Protein AF-A0A9E5NFM1-F1 (afdb_monomer_lite)

Secondary structure (DSSP, 8-state):
-HHHHTT-S-EEEEEPPTT--TTSSHHHHHHHHHHHHHHHHHHTT--GGGEEEEE--TT-HHHHHHHHHHHHHHHHHSPPGGGT--

Radius of gyration: 14.05 Å; chains: 1; bounding box: 35×21×38 Å

Foldseek 3Di:
DVCLVVFQLADEAEEADQVPHPVNCPVVVVVVVLVVVLVVCVVVVHHSLSYYYDHDDPPRVVVVVVVVVVSVVVSVVDDGSVVRVD

Sequence (86 aa):
LRTFREGADGVLVLGCHFGDCHFINGNHRTAKRVPILQRILEFSGIEPERLRLEWVSASEGERFAQIVDEFTETIQELQPMTQVLS

Structure (mmCIF, N/CA/C/O backbone):
data_AF-A0A9E5NFM1-F1
#
_entry.id   AF-A0A9E5NFM1-F1
#
loop_
_atom_site.group_PDB
_atom_site.id
_atom_site.type_symbol
_atom_site.label_atom_id
_atom_site.label_alt_id
_atom_site.label_comp_id
_atom_site.label_asym_id
_atom_site.label_entity_id
_atom_site.label_seq_id
_atom_site.pdbx_PDB_ins_code
_atom_site.Cartn_x
_atom_site.Cartn_y
_atom_site.Cartn_z
_atom_site.occupancy
_atom_site.B_iso_or_equiv
_atom_site.auth_seq_id
_atom_site.auth_comp_id
_atom_site.auth_asym_id
_atom_site.auth_atom_id
_atom_site.pdbx_PDB_model_num
ATOM 1 N N . LEU A 1 1 ? -9.582 -9.912 2.467 1.00 88.12 1 LEU A N 1
ATOM 2 C CA . LEU A 1 1 ? -10.622 -10.278 3.461 1.00 88.12 1 LEU A CA 1
ATOM 3 C C . LEU A 1 1 ? -10.114 -11.277 4.494 1.00 88.12 1 LEU A C 1
ATOM 5 O O . LEU A 1 1 ? -10.209 -10.973 5.670 1.00 88.12 1 LEU A O 1
ATOM 9 N N . ARG A 1 2 ? -9.544 -12.429 4.099 1.00 92.19 2 ARG A N 1
ATOM 10 C CA . ARG A 1 2 ? -8.962 -13.394 5.056 1.00 92.19 2 ARG A CA 1
ATOM 11 C C . ARG A 1 2 ? -7.978 -12.746 6.043 1.00 92.19 2 ARG A C 1
ATOM 13 O O . ARG A 1 2 ? -8.139 -12.941 7.232 1.00 92.19 2 ARG A O 1
ATOM 20 N N . THR A 1 3 ? -7.056 -11.924 5.551 1.00 92.56 3 THR A N 1
ATOM 21 C CA . THR A 1 3 ? -6.056 -11.220 6.371 1.00 92.56 3 THR A CA 1
ATOM 22 C C . THR A 1 3 ? -6.681 -10.361 7.478 1.00 92.56 3 THR A C 1
ATOM 24 O O . THR A 1 3 ? -6.237 -10.420 8.615 1.00 92.56 3 THR A O 1
ATOM 27 N N . PHE A 1 4 ? -7.774 -9.646 7.188 1.00 92.19 4 PHE A N 1
ATOM 28 C CA . PHE A 1 4 ? -8.521 -8.891 8.204 1.00 92.19 4 PHE A CA 1
ATOM 29 C C . PHE A 1 4 ? -9.219 -9.809 9.216 1.00 92.19 4 PHE A C 1
ATOM 31 O O . PHE A 1 4 ? -9.208 -9.531 10.407 1.00 92.19 4 PHE A O 1
ATOM 38 N N . ARG A 1 5 ? -9.765 -10.951 8.772 1.00 89.00 5 ARG A N 1
ATOM 39 C CA . ARG A 1 5 ? -10.340 -11.967 9.679 1.00 89.00 5 ARG A CA 1
ATOM 40 C C . ARG A 1 5 ? -9.301 -12.611 10.599 1.00 89.00 5 ARG A C 1
ATOM 42 O O . ARG A 1 5 ? -9.673 -13.154 11.630 1.00 89.00 5 ARG A O 1
ATOM 49 N N . GLU A 1 6 ? -8.034 -12.597 10.200 1.00 90.50 6 GLU A N 1
ATOM 50 C CA . GLU A 1 6 ? -6.903 -13.100 10.987 1.00 90.50 6 GLU A CA 1
ATOM 51 C C . GLU A 1 6 ? -6.295 -12.014 11.897 1.00 90.50 6 GLU A C 1
ATOM 53 O O . GLU A 1 6 ? -5.322 -12.290 12.591 1.00 90.50 6 GLU A O 1
ATOM 58 N N . GLY A 1 7 ? -6.888 -10.813 11.944 1.00 90.19 7 GLY A N 1
ATOM 59 C CA . GLY A 1 7 ? -6.548 -9.766 12.912 1.00 90.19 7 GLY A CA 1
ATOM 60 C C . GLY A 1 7 ? -5.582 -8.693 12.414 1.00 90.19 7 GLY A C 1
ATOM 61 O O . GLY A 1 7 ? -5.078 -7.929 13.225 1.00 90.19 7 GLY A O 1
ATOM 62 N N . ALA A 1 8 ? -5.300 -8.610 11.111 1.00 94.31 8 ALA A N 1
ATOM 63 C CA . ALA A 1 8 ? -4.472 -7.522 10.590 1.00 94.31 8 ALA A CA 1
ATOM 64 C C . ALA A 1 8 ? -5.193 -6.166 10.678 1.00 94.31 8 ALA A C 1
ATOM 66 O O . ALA A 1 8 ? -6.309 -6.039 10.175 1.00 94.31 8 ALA A O 1
ATOM 67 N N . ASP A 1 9 ? -4.523 -5.148 11.225 1.00 95.88 9 ASP A N 1
ATOM 68 C CA . ASP A 1 9 ? -5.047 -3.776 11.317 1.00 95.88 9 ASP A CA 1
ATOM 69 C C . ASP A 1 9 ? -5.061 -3.029 9.976 1.00 95.88 9 ASP A C 1
ATOM 71 O O . ASP A 1 9 ? -5.881 -2.133 9.774 1.00 95.88 9 ASP A O 1
ATOM 75 N N . GLY A 1 10 ? -4.183 -3.424 9.050 1.00 96.69 10 GLY A N 1
ATOM 76 C CA . GLY A 1 10 ? -4.047 -2.842 7.720 1.00 96.69 10 GLY A CA 1
ATOM 77 C C . GLY A 1 10 ? -3.360 -3.788 6.733 1.00 96.69 10 GLY A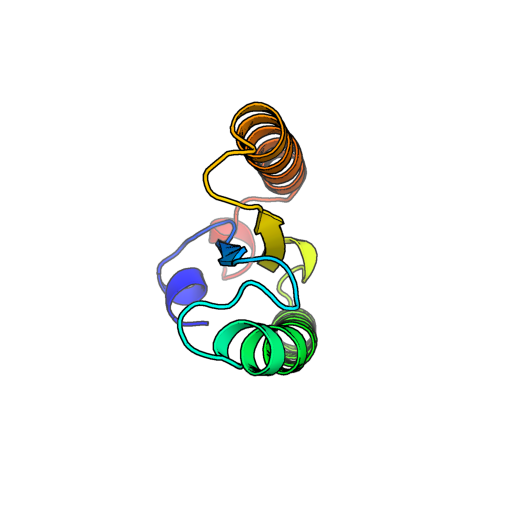 C 1
ATOM 78 O O . GLY A 1 10 ? -2.601 -4.680 7.112 1.00 96.69 10 GLY A O 1
ATOM 79 N N . VAL A 1 11 ? -3.634 -3.604 5.442 1.00 98.06 11 VAL A N 1
ATOM 80 C CA . VAL A 1 11 ? -3.033 -4.337 4.324 1.00 98.06 11 VAL A CA 1
ATOM 81 C C . VAL A 1 11 ? -2.567 -3.342 3.262 1.00 98.06 11 VAL A C 1
ATOM 83 O O . VAL A 1 11 ? -3.380 -2.694 2.604 1.00 98.06 11 VAL A O 1
ATOM 86 N N . LEU A 1 12 ? -1.254 -3.278 3.048 1.00 98.56 12 LEU A N 1
ATOM 87 C CA . LEU A 1 12 ? -0.636 -2.522 1.961 1.00 98.56 12 LEU A CA 1
ATOM 88 C C . LEU A 1 12 ? -0.335 -3.452 0.781 1.00 98.56 12 LEU A C 1
ATOM 90 O O . LEU A 1 12 ? 0.328 -4.479 0.932 1.00 98.56 12 LEU A O 1
ATOM 94 N N . VAL A 1 13 ? -0.815 -3.092 -0.406 1.00 98.38 13 VAL A N 1
ATOM 95 C CA . VAL A 1 13 ? -0.543 -3.791 -1.664 1.00 98.38 13 VAL A CA 1
ATOM 96 C C . VAL A 1 13 ? 0.370 -2.918 -2.513 1.00 98.38 13 VAL A C 1
ATOM 98 O O . VAL A 1 13 ? 0.024 -1.785 -2.831 1.00 98.38 13 VAL A O 1
ATOM 101 N N . LEU A 1 14 ? 1.514 -3.462 -2.917 1.00 98.12 14 LEU A N 1
ATOM 102 C CA . LEU A 1 14 ? 2.480 -2.778 -3.773 1.00 98.12 14 LEU A CA 1
ATOM 103 C C . LEU A 1 14 ? 2.572 -3.481 -5.124 1.00 98.12 14 LEU A C 1
ATOM 105 O O . LEU A 1 14 ? 2.539 -4.713 -5.201 1.00 98.12 14 LEU A O 1
ATOM 109 N N . GLY A 1 15 ? 2.693 -2.709 -6.199 1.00 97.31 15 GLY A N 1
ATOM 110 C CA . GLY A 1 15 ? 2.889 -3.249 -7.540 1.00 97.31 15 GLY A CA 1
ATOM 111 C C . GLY A 1 15 ? 3.732 -2.346 -8.430 1.00 97.31 15 GLY A C 1
ATOM 112 O O . GLY A 1 15 ? 3.995 -1.197 -8.101 1.00 97.31 15 GLY A O 1
ATOM 113 N N . CYS A 1 16 ? 4.128 -2.865 -9.590 1.00 97.94 16 CYS A N 1
ATOM 114 C CA . CYS A 1 16 ? 4.843 -2.090 -10.603 1.00 97.94 16 CYS A CA 1
ATOM 115 C C . CYS A 1 16 ? 3.951 -0.986 -11.194 1.00 97.94 16 CYS A C 1
ATOM 117 O O . CYS A 1 16 ? 2.735 -1.180 -11.332 1.00 97.94 16 CYS A O 1
ATOM 119 N N . HIS A 1 17 ? 4.575 0.100 -11.655 1.00 97.50 17 HIS A N 1
ATOM 120 C CA . HIS A 1 17 ? 3.921 1.136 -12.458 1.00 97.50 17 HIS A CA 1
ATOM 121 C C . HIS A 1 17 ? 3.210 0.563 -13.689 1.00 97.50 17 HIS A C 1
ATOM 123 O O . HIS A 1 17 ? 3.535 -0.516 -14.201 1.00 97.50 17 HIS A O 1
ATOM 129 N N . PHE A 1 18 ? 2.194 1.280 -14.172 1.00 96.81 18 PHE A N 1
ATOM 130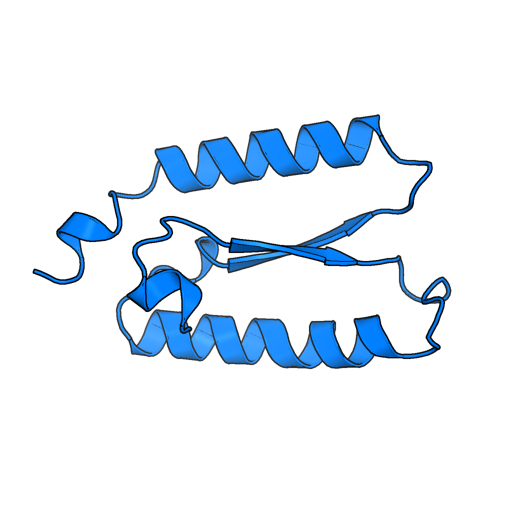 C CA . PHE A 1 18 ? 1.531 0.924 -15.425 1.00 96.81 18 PHE A CA 1
ATOM 131 C C . PHE A 1 18 ? 2.519 1.013 -16.590 1.00 96.81 18 PHE A C 1
ATOM 133 O O . PHE A 1 18 ? 3.237 1.995 -16.721 1.00 96.81 18 PHE A O 1
ATOM 140 N N . GLY A 1 19 ? 2.544 -0.022 -17.431 1.00 95.44 19 GLY A N 1
ATOM 141 C CA . GLY A 1 19 ? 3.566 -0.196 -18.469 1.00 95.44 19 GLY A CA 1
ATOM 142 C C . GLY A 1 19 ? 4.733 -1.093 -18.044 1.00 95.44 19 GLY A C 1
ATOM 143 O O . GLY A 1 19 ? 5.221 -1.854 -18.871 1.00 95.44 19 GLY A O 1
ATOM 144 N N . ASP A 1 20 ? 5.074 -1.127 -16.752 1.00 95.69 20 ASP A N 1
ATOM 145 C CA . ASP A 1 20 ? 6.245 -1.859 -16.233 1.00 95.69 20 ASP A CA 1
ATOM 146 C C . ASP A 1 20 ? 5.890 -3.208 -15.595 1.00 95.69 20 ASP A C 1
ATOM 148 O O . ASP A 1 20 ? 6.711 -3.862 -14.946 1.00 95.69 20 ASP A O 1
ATOM 152 N N . CYS A 1 21 ? 4.639 -3.650 -15.736 1.00 96.31 21 CYS A N 1
ATOM 153 C CA . CYS A 1 21 ? 4.227 -4.929 -15.181 1.00 96.31 21 CYS A CA 1
ATOM 154 C C . CYS A 1 21 ? 4.985 -6.067 -15.867 1.00 96.31 21 CYS A C 1
ATOM 156 O O . CYS A 1 21 ? 4.743 -6.361 -17.036 1.00 96.31 21 CYS A O 1
ATOM 158 N N . HIS A 1 22 ? 5.816 -6.784 -15.107 1.00 95.75 22 HIS A N 1
ATOM 159 C CA . HIS A 1 22 ? 6.560 -7.940 -15.616 1.00 95.75 22 HIS A CA 1
ATOM 160 C C . HIS A 1 22 ? 5.647 -9.005 -16.252 1.00 95.75 22 HIS A C 1
ATOM 162 O O . HIS A 1 22 ? 6.000 -9.641 -17.240 1.00 95.75 22 HIS A O 1
ATOM 168 N N . PHE A 1 23 ? 4.427 -9.150 -15.724 1.00 95.44 23 PHE A N 1
ATOM 169 C CA . PHE A 1 23 ? 3.405 -10.068 -16.234 1.00 95.44 23 PHE A CA 1
ATOM 170 C C . PHE A 1 23 ? 2.317 -9.355 -17.051 1.00 95.44 23 PHE A C 1
ATOM 172 O O . PHE A 1 23 ? 1.152 -9.765 -17.035 1.00 95.44 23 PHE A O 1
ATOM 179 N N . ILE A 1 24 ? 2.697 -8.285 -17.758 1.00 93.38 24 ILE A N 1
ATOM 180 C CA . ILE A 1 24 ? 1.915 -7.522 -18.744 1.00 93.38 24 ILE A CA 1
ATOM 181 C C . ILE A 1 24 ? 0.763 -6.714 -18.133 1.00 93.38 24 ILE A C 1
ATOM 183 O O . ILE A 1 24 ? 0.707 -5.500 -18.280 1.00 93.38 24 ILE A O 1
ATOM 187 N N . ASN A 1 25 ? -0.187 -7.364 -17.461 1.00 95.75 25 ASN A N 1
ATOM 188 C CA . ASN A 1 25 ? -1.431 -6.727 -17.015 1.00 95.75 25 ASN A CA 1
ATOM 189 C C . ASN A 1 25 ? -1.893 -7.133 -15.609 1.00 95.75 25 ASN A C 1
ATOM 191 O O . ASN A 1 25 ? -3.057 -6.929 -15.245 1.00 95.75 25 ASN A O 1
ATOM 195 N N . GLY A 1 26 ? -0.990 -7.698 -14.802 1.00 97.38 26 GLY A N 1
ATOM 196 C CA . GLY A 1 26 ? -1.256 -8.020 -13.400 1.00 97.38 26 GLY A CA 1
ATOM 197 C C . GLY A 1 26 ? -1.724 -6.800 -12.604 1.00 97.38 26 GLY A C 1
ATOM 198 O O . GLY A 1 26 ? -2.795 -6.842 -11.999 1.00 97.38 26 GLY A O 1
ATOM 199 N N . ASN A 1 27 ? -0.983 -5.693 -12.688 1.00 97.69 27 ASN A N 1
ATOM 200 C CA . ASN A 1 27 ? -1.319 -4.434 -12.019 1.00 97.69 27 ASN A CA 1
ATOM 201 C C . ASN A 1 27 ? -2.649 -3.831 -12.505 1.00 97.69 27 ASN A C 1
ATOM 203 O O . ASN A 1 27 ? -3.456 -3.423 -11.677 1.00 97.69 27 ASN A O 1
ATOM 207 N N . HIS A 1 28 ? -2.965 -3.878 -13.803 1.00 98.06 28 HIS A N 1
ATOM 208 C CA . HIS A 1 28 ? -4.265 -3.433 -14.328 1.00 98.06 28 HIS A CA 1
ATOM 209 C C . HIS A 1 28 ? -5.447 -4.213 -13.741 1.00 98.06 28 HIS A C 1
ATOM 211 O O . HIS A 1 28 ? -6.496 -3.632 -13.454 1.00 98.06 28 HIS A O 1
ATOM 217 N N . ARG A 1 29 ? -5.303 -5.530 -13.541 1.00 97.94 29 ARG A N 1
ATOM 218 C CA . ARG A 1 29 ? -6.335 -6.331 -12.863 1.00 97.94 29 ARG A CA 1
ATOM 219 C C . ARG A 1 29 ? -6.452 -5.950 -11.390 1.00 97.94 29 ARG A C 1
ATOM 221 O O . ARG A 1 29 ? -7.569 -5.820 -10.896 1.00 97.94 29 ARG A O 1
ATOM 228 N N . THR A 1 30 ? -5.330 -5.752 -10.703 1.00 98.12 30 THR A N 1
ATOM 229 C CA . THR A 1 30 ? -5.307 -5.327 -9.295 1.00 98.12 30 THR A CA 1
ATOM 230 C C . THR A 1 30 ? -5.954 -3.954 -9.109 1.00 98.12 30 THR A C 1
ATOM 232 O O . THR A 1 30 ? -6.831 -3.821 -8.259 1.00 98.12 30 THR A O 1
ATOM 235 N N . ALA A 1 31 ? -5.638 -2.985 -9.970 1.00 98.19 31 ALA A N 1
ATOM 236 C CA . ALA A 1 31 ? -6.202 -1.634 -9.955 1.00 98.19 31 ALA A CA 1
ATOM 237 C C . ALA A 1 31 ? -7.735 -1.618 -10.061 1.00 98.19 31 ALA A C 1
ATOM 239 O O . ALA A 1 31 ? -8.394 -0.774 -9.466 1.00 98.19 31 ALA A O 1
ATOM 240 N N . LYS A 1 32 ? -8.321 -2.579 -10.789 1.00 98.19 32 LYS A N 1
ATOM 241 C CA . LYS A 1 32 ? -9.781 -2.743 -10.881 1.00 98.19 32 LYS A CA 1
ATOM 242 C C . LYS A 1 32 ? -10.383 -3.442 -9.659 1.00 98.19 32 LYS A C 1
ATOM 244 O O . LYS A 1 32 ? -11.541 -3.209 -9.334 1.00 98.19 32 LYS A O 1
ATOM 249 N N . ARG A 1 33 ? -9.626 -4.329 -9.004 1.00 98.31 33 ARG A N 1
ATOM 250 C CA . ARG A 1 33 ? -10.099 -5.144 -7.871 1.00 98.31 33 ARG A CA 1
ATOM 251 C C . ARG A 1 33 ? -10.082 -4.382 -6.553 1.00 98.31 33 ARG A C 1
ATOM 253 O O . ARG A 1 33 ? -11.026 -4.525 -5.784 1.00 98.31 33 ARG A O 1
ATOM 260 N N . VAL A 1 34 ? -9.037 -3.601 -6.283 1.00 98.38 34 VAL A N 1
ATOM 261 C CA . VAL A 1 34 ? -8.864 -2.953 -4.971 1.00 98.38 34 VAL A CA 1
ATOM 262 C C . VAL A 1 34 ? -10.012 -1.998 -4.616 1.00 98.38 34 VAL A C 1
ATOM 264 O O . VAL A 1 34 ? -10.548 -2.164 -3.525 1.00 98.38 34 VAL A O 1
ATOM 267 N N . PRO A 1 35 ? -10.513 -1.127 -5.513 1.00 98.31 35 PRO A N 1
ATOM 268 C CA . PRO A 1 35 ? -11.662 -0.272 -5.193 1.00 98.31 35 PRO A CA 1
ATOM 269 C C . PRO A 1 35 ? -12.942 -1.054 -4.868 1.00 98.31 35 PRO A C 1
ATOM 271 O O . PRO A 1 35 ? -13.757 -0.629 -4.055 1.00 98.31 35 PRO A O 1
ATOM 274 N N . ILE A 1 36 ? -13.133 -2.226 -5.488 1.00 98.31 36 ILE A N 1
ATOM 275 C CA . ILE A 1 36 ? -14.264 -3.113 -5.176 1.00 98.31 36 ILE A CA 1
ATOM 276 C C . ILE A 1 36 ? -14.080 -3.715 -3.780 1.00 98.31 36 ILE A C 1
ATOM 278 O O . ILE A 1 36 ? -15.029 -3.765 -3.005 1.00 98.31 36 ILE A O 1
ATOM 282 N N . LEU A 1 37 ? -12.862 -4.148 -3.444 1.00 97.88 37 LEU A N 1
ATOM 283 C CA . LEU A 1 37 ? -12.551 -4.676 -2.117 1.00 97.88 37 LEU A CA 1
ATOM 284 C C . LEU A 1 37 ? -12.718 -3.614 -1.026 1.00 97.88 37 LEU A C 1
ATOM 286 O O . LEU A 1 37 ? -13.286 -3.938 0.007 1.00 97.88 37 LEU A O 1
ATOM 290 N N . GLN A 1 38 ? -12.296 -2.370 -1.264 1.00 98.12 38 GLN A N 1
ATOM 291 C CA . GLN A 1 38 ? -12.499 -1.252 -0.334 1.00 98.12 38 GLN A CA 1
ATOM 292 C C . GLN A 1 38 ? -13.989 -1.024 -0.043 1.00 98.12 38 GLN A C 1
ATOM 294 O O . GLN A 1 38 ? -14.372 -0.967 1.119 1.00 98.12 38 GLN A O 1
ATOM 299 N N . ARG A 1 39 ? -14.856 -1.035 -1.067 1.00 98.06 39 ARG A N 1
ATOM 300 C CA . ARG A 1 39 ? -16.319 -0.963 -0.864 1.00 98.06 39 ARG A CA 1
ATOM 301 C C . ARG A 1 39 ? -16.886 -2.146 -0.077 1.00 98.06 39 ARG A C 1
ATOM 303 O O . ARG A 1 39 ? -17.847 -1.988 0.665 1.00 98.06 39 ARG A O 1
ATOM 310 N N . ILE A 1 40 ? -16.326 -3.345 -0.251 1.00 96.44 40 ILE A N 1
ATOM 311 C CA . ILE A 1 40 ? -16.741 -4.525 0.527 1.00 96.44 40 ILE A CA 1
ATOM 312 C C . ILE A 1 40 ? -16.324 -4.379 1.998 1.00 96.44 40 ILE A C 1
ATOM 314 O O . ILE A 1 40 ? -17.081 -4.792 2.876 1.00 96.44 40 ILE A O 1
ATOM 318 N N . LEU A 1 41 ? -15.143 -3.811 2.269 1.00 95.25 41 LEU A N 1
ATOM 319 C CA . LEU A 1 41 ? -14.690 -3.510 3.632 1.00 95.25 41 LEU A CA 1
ATOM 320 C C . LEU A 1 41 ? -15.620 -2.495 4.293 1.00 95.25 41 LEU A C 1
ATOM 322 O O . LEU A 1 41 ? -16.159 -2.793 5.354 1.00 95.25 41 LEU A O 1
ATOM 326 N N . GLU A 1 42 ? -15.896 -1.389 3.604 1.00 95.62 42 GLU A N 1
ATOM 327 C CA . GLU A 1 42 ? -16.806 -0.340 4.068 1.00 95.62 42 GLU A CA 1
ATOM 328 C C . GLU A 1 42 ? -18.199 -0.905 4.384 1.00 95.62 42 GLU A C 1
ATOM 330 O O . GLU A 1 42 ? -18.724 -0.706 5.477 1.00 95.62 42 GLU A O 1
ATOM 335 N N . PHE A 1 43 ? -18.768 -1.712 3.480 1.00 94.50 43 PHE A N 1
ATOM 336 C CA . PHE A 1 43 ? -20.046 -2.395 3.716 1.00 94.50 43 PHE A CA 1
ATOM 337 C C . PHE A 1 43 ? -20.019 -3.330 4.938 1.00 94.50 43 PHE A C 1
ATOM 339 O O . PHE A 1 43 ? -21.047 -3.560 5.569 1.00 94.50 43 PHE A O 1
ATOM 346 N N . SER A 1 44 ? -18.849 -3.875 5.272 1.00 90.62 44 SER A N 1
ATOM 347 C CA . SER A 1 44 ? -18.651 -4.757 6.427 1.00 90.62 44 SER A CA 1
ATOM 348 C C . SER A 1 44 ? -18.306 -3.996 7.715 1.00 90.62 44 SER A C 1
ATOM 350 O O . SER A 1 44 ? -17.968 -4.641 8.704 1.00 90.62 44 SER A O 1
ATOM 352 N N . GLY A 1 45 ? -18.361 -2.657 7.713 1.00 91.12 45 GLY A N 1
ATOM 353 C CA . GLY A 1 45 ? -18.023 -1.820 8.869 1.00 91.12 45 GLY A CA 1
ATOM 354 C C . GLY A 1 45 ? -16.522 -1.661 9.118 1.00 91.12 45 GLY A C 1
ATOM 355 O O . GLY A 1 45 ? -16.133 -1.274 10.212 1.00 91.12 45 GLY A O 1
ATOM 356 N N . ILE A 1 46 ? -15.680 -1.982 8.133 1.00 93.56 46 ILE A N 1
ATOM 357 C CA . ILE A 1 46 ? -14.224 -1.830 8.210 1.00 93.56 46 ILE A CA 1
ATOM 358 C C . ILE A 1 46 ? -13.826 -0.591 7.410 1.00 93.56 46 ILE A C 1
ATOM 360 O O . ILE A 1 46 ? -14.214 -0.459 6.248 1.00 93.56 46 ILE A O 1
ATOM 364 N N . GLU A 1 47 ? -13.014 0.281 8.002 1.00 96.19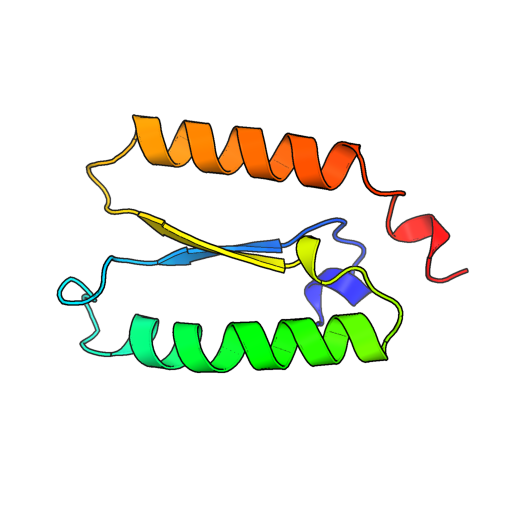 47 GLU A N 1
ATOM 365 C CA . GLU A 1 47 ? -12.534 1.498 7.348 1.00 96.19 47 GLU A CA 1
ATOM 366 C C . GLU A 1 47 ? -11.761 1.152 6.057 1.00 96.19 47 GLU A C 1
ATOM 368 O O . GLU A 1 47 ? -10.792 0.378 6.100 1.00 96.19 47 GLU A O 1
ATOM 373 N N . PRO A 1 48 ? -12.176 1.668 4.883 1.00 96.94 48 PRO A N 1
ATOM 374 C CA . PRO A 1 48 ? -11.562 1.318 3.602 1.00 96.94 48 PRO A CA 1
ATOM 375 C C . PRO A 1 48 ? -10.083 1.728 3.505 1.00 96.94 48 PRO A C 1
ATOM 377 O O . PRO A 1 48 ? -9.332 1.103 2.750 1.00 96.94 48 PRO A O 1
ATOM 380 N N . GLU A 1 49 ? -9.647 2.714 4.293 1.00 97.56 49 GLU A N 1
ATOM 381 C CA . GLU A 1 49 ? -8.263 3.182 4.432 1.00 97.56 49 GLU A CA 1
ATOM 382 C C . GLU A 1 49 ? -7.319 2.075 4.918 1.00 97.56 49 GLU A C 1
ATOM 384 O O . GLU A 1 49 ? -6.128 2.093 4.604 1.00 97.56 49 GLU A O 1
ATOM 389 N N . ARG A 1 50 ? -7.846 1.045 5.596 1.00 97.69 50 ARG A N 1
ATOM 390 C CA . ARG A 1 50 ? -7.065 -0.128 6.014 1.00 97.69 50 ARG A CA 1
ATOM 391 C C . ARG A 1 50 ? -6.565 -0.975 4.850 1.00 97.69 50 ARG A C 1
ATOM 393 O O . ARG A 1 50 ? -5.735 -1.856 5.061 1.00 97.69 50 ARG A O 1
ATOM 400 N N . LEU A 1 51 ? -7.052 -0.761 3.627 1.00 98.38 51 LEU A N 1
ATOM 401 C CA . LEU A 1 51 ? -6.535 -1.387 2.412 1.00 98.38 51 LEU A CA 1
ATOM 402 C C . LEU A 1 51 ? -6.008 -0.311 1.458 1.00 98.38 51 LEU A C 1
ATOM 404 O O . LEU A 1 51 ? -6.793 0.370 0.798 1.00 98.38 51 LEU A O 1
ATOM 408 N N . ARG A 1 52 ? -4.683 -0.223 1.308 1.00 98.50 52 ARG A N 1
ATOM 409 C CA . ARG A 1 52 ? -4.024 0.733 0.403 1.00 98.50 52 ARG A CA 1
ATOM 410 C C . ARG A 1 52 ? -3.332 0.008 -0.750 1.00 98.50 52 ARG A C 1
ATOM 412 O O . ARG A 1 52 ? -2.733 -1.048 -0.558 1.00 98.50 52 ARG A O 1
ATOM 419 N N . LEU A 1 53 ? -3.429 0.564 -1.956 1.00 98.69 53 LEU A N 1
ATOM 420 C CA . LEU A 1 53 ? -2.719 0.102 -3.151 1.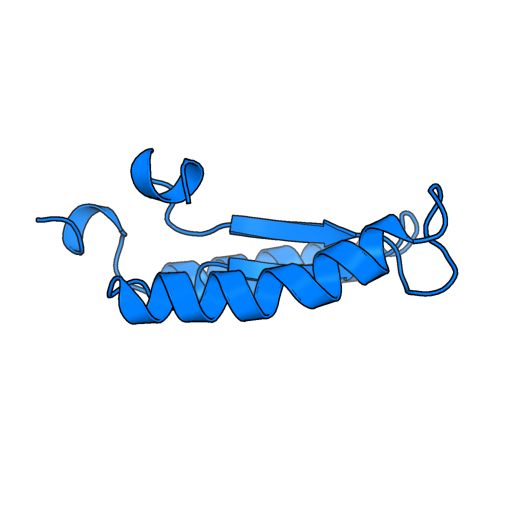00 98.69 53 LEU A CA 1
ATOM 421 C C . LEU A 1 53 ? -1.820 1.222 -3.658 1.00 98.69 53 LEU A C 1
ATOM 423 O O . LEU A 1 53 ? -2.315 2.307 -3.942 1.00 98.69 53 LEU A O 1
ATOM 427 N N . GLU A 1 54 ? -0.536 0.929 -3.826 1.00 98.50 54 GLU A N 1
ATOM 428 C CA . GLU A 1 54 ? 0.455 1.873 -4.342 1.00 98.50 54 GLU A CA 1
ATOM 429 C C . GLU A 1 54 ? 1.291 1.245 -5.459 1.00 98.50 54 GLU A C 1
ATOM 431 O O . GLU A 1 54 ? 1.464 0.022 -5.540 1.00 98.50 54 GLU A O 1
ATOM 436 N N . TRP A 1 55 ? 1.819 2.108 -6.326 1.00 98.31 55 TRP A N 1
ATOM 437 C CA . TRP A 1 55 ? 2.677 1.722 -7.440 1.00 98.31 55 TRP A CA 1
ATOM 438 C C . TRP A 1 55 ? 4.093 2.230 -7.195 1.00 98.31 55 TRP A C 1
ATOM 440 O O . TRP A 1 55 ? 4.307 3.433 -7.062 1.00 98.31 55 TRP A O 1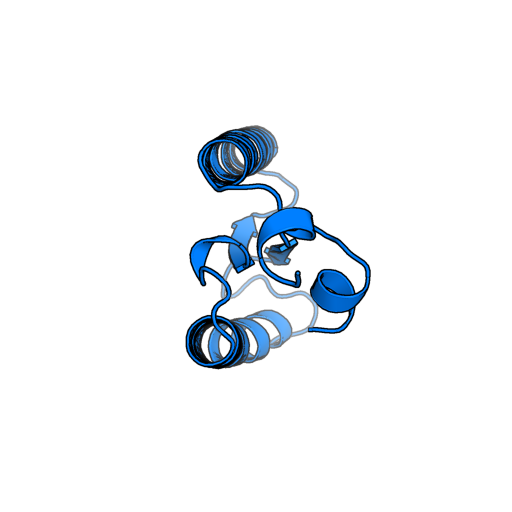
ATOM 450 N N . VAL A 1 56 ? 5.047 1.308 -7.107 1.00 98.06 56 VAL A N 1
ATOM 451 C CA . VAL A 1 56 ? 6.444 1.600 -6.782 1.00 98.06 56 VAL A CA 1
ATOM 452 C C . VAL A 1 56 ? 7.354 0.607 -7.504 1.00 98.06 56 VAL A C 1
ATOM 454 O O . VAL A 1 56 ? 7.110 -0.603 -7.518 1.00 98.06 56 VAL A O 1
ATOM 457 N N . SER A 1 57 ? 8.384 1.117 -8.168 1.00 96.56 57 SER A N 1
ATOM 458 C CA . SER A 1 57 ? 9.397 0.325 -8.864 1.00 96.56 57 SER A CA 1
ATOM 459 C C . SER A 1 57 ? 10.510 -0.133 -7.918 1.00 96.56 57 SER A C 1
ATOM 461 O O . SER A 1 57 ? 10.694 0.393 -6.823 1.00 96.56 57 SER A O 1
ATOM 463 N N . ALA A 1 58 ? 11.311 -1.104 -8.365 1.00 95.00 58 ALA A N 1
ATOM 464 C CA . ALA A 1 58 ? 12.427 -1.630 -7.578 1.00 95.00 58 ALA A CA 1
ATOM 465 C C . ALA A 1 58 ? 13.540 -0.595 -7.305 1.00 95.00 58 ALA A C 1
ATOM 467 O O . ALA A 1 58 ? 14.324 -0.778 -6.379 1.00 95.00 58 ALA A O 1
ATOM 468 N N . SER A 1 59 ? 13.622 0.477 -8.100 1.00 97.19 59 SER A N 1
ATOM 469 C CA . SER A 1 59 ? 14.601 1.561 -7.933 1.00 97.19 59 SER A CA 1
ATOM 470 C C . SER A 1 59 ? 14.119 2.700 -7.028 1.00 97.19 59 SER A C 1
ATOM 472 O O . SER A 1 59 ? 14.898 3.592 -6.709 1.00 97.19 59 SER A O 1
ATOM 474 N N . GLU A 1 60 ? 12.857 2.691 -6.602 1.00 98.25 60 GLU A N 1
ATOM 475 C CA . GLU A 1 60 ? 12.226 3.783 -5.850 1.00 98.25 60 GLU A CA 1
ATOM 476 C C . GLU A 1 60 ? 12.246 3.530 -4.332 1.00 98.25 60 GLU A C 1
ATOM 478 O O . GLU A 1 60 ? 11.221 3.592 -3.653 1.00 98.25 60 GLU A O 1
ATOM 483 N N . GLY A 1 61 ? 13.428 3.239 -3.780 1.00 98.38 61 GLY A N 1
ATOM 484 C CA . GLY A 1 61 ? 13.585 2.895 -2.359 1.00 98.38 61 GLY A CA 1
ATOM 485 C C . GLY A 1 61 ? 13.110 3.986 -1.390 1.00 98.38 61 GLY A C 1
ATOM 486 O O . GLY A 1 61 ? 12.440 3.684 -0.406 1.00 98.38 61 GLY A O 1
ATOM 487 N N . GLU A 1 62 ? 13.394 5.256 -1.687 1.00 98.56 62 GLU A N 1
ATOM 488 C CA . GLU A 1 62 ? 12.946 6.394 -0.868 1.00 98.56 62 GLU A CA 1
ATOM 489 C C . GLU A 1 62 ? 11.417 6.533 -0.876 1.00 98.56 62 GLU A C 1
ATOM 491 O O . GLU A 1 62 ? 10.792 6.678 0.173 1.00 98.56 62 GLU A O 1
ATOM 496 N N . ARG A 1 63 ? 10.790 6.388 -2.050 1.00 98.19 63 ARG A N 1
ATOM 497 C CA . ARG A 1 63 ? 9.329 6.419 -2.179 1.00 98.19 63 ARG A CA 1
ATOM 498 C C . ARG A 1 63 ? 8.675 5.239 -1.464 1.00 98.19 63 ARG A C 1
ATOM 500 O O . ARG A 1 63 ? 7.629 5.419 -0.849 1.00 98.19 63 ARG A O 1
ATOM 507 N N . PHE A 1 64 ? 9.275 4.049 -1.529 1.00 98.62 64 PHE A N 1
ATOM 508 C CA . PHE A 1 64 ? 8.814 2.887 -0.770 1.00 98.62 64 PHE A CA 1
ATOM 509 C C . PHE A 1 64 ? 8.800 3.177 0.735 1.00 98.62 64 PHE A C 1
ATOM 511 O O . PHE A 1 64 ? 7.779 2.933 1.374 1.00 98.62 64 PHE A O 1
ATOM 518 N N . ALA A 1 65 ? 9.894 3.723 1.281 1.00 98.69 65 ALA A N 1
ATOM 519 C CA . ALA A 1 65 ? 9.975 4.079 2.697 1.00 98.69 65 ALA A CA 1
ATOM 520 C C . ALA A 1 65 ? 8.875 5.079 3.080 1.00 98.69 65 ALA A C 1
ATOM 522 O O . ALA A 1 65 ? 8.096 4.807 3.988 1.00 98.69 65 ALA A O 1
ATOM 523 N N . GLN A 1 66 ? 8.718 6.149 2.294 1.00 98.81 66 GLN A N 1
ATOM 524 C CA . GLN A 1 66 ? 7.666 7.143 2.505 1.00 98.81 66 GLN A CA 1
ATOM 525 C C . GLN A 1 66 ? 6.256 6.523 2.509 1.00 98.81 66 GLN A C 1
ATOM 527 O O . GLN A 1 66 ? 5.448 6.832 3.377 1.00 98.81 66 GLN A O 1
ATOM 532 N N . ILE A 1 67 ? 5.946 5.634 1.558 1.00 98.75 67 ILE A N 1
ATOM 533 C CA . ILE A 1 67 ? 4.639 4.960 1.491 1.00 98.75 67 ILE A CA 1
ATOM 534 C C . ILE A 1 67 ? 4.379 4.128 2.753 1.00 98.75 67 ILE A C 1
ATOM 536 O O . ILE A 1 67 ? 3.254 4.109 3.256 1.00 98.75 67 ILE A O 1
ATOM 540 N N . VAL A 1 68 ? 5.394 3.406 3.234 1.00 98.62 68 VAL A N 1
ATOM 541 C CA . VAL A 1 68 ? 5.279 2.574 4.437 1.00 98.62 68 VAL A CA 1
ATOM 542 C C . VAL A 1 68 ? 5.062 3.442 5.673 1.00 98.62 68 VAL A C 1
ATOM 544 O O . VAL A 1 68 ? 4.187 3.107 6.473 1.00 98.62 68 VAL A O 1
ATOM 547 N N . ASP A 1 69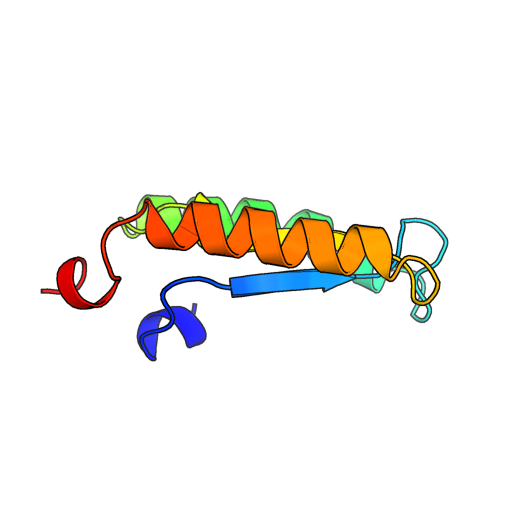 ? 5.791 4.550 5.805 1.00 98.75 69 ASP A N 1
ATOM 548 C CA . ASP A 1 69 ? 5.641 5.491 6.919 1.00 98.75 69 ASP A CA 1
ATOM 549 C C . ASP A 1 69 ? 4.234 6.112 6.921 1.00 98.75 69 ASP A C 1
ATOM 551 O O . ASP A 1 69 ? 3.498 5.950 7.893 1.00 98.75 69 ASP A O 1
ATOM 555 N N . GLU A 1 70 ? 3.794 6.685 5.794 1.00 98.75 70 GLU A N 1
ATOM 556 C CA . GLU A 1 70 ? 2.449 7.267 5.642 1.00 98.75 70 GLU A CA 1
ATOM 557 C C . GLU A 1 70 ? 1.335 6.250 5.945 1.00 98.75 70 GLU A C 1
ATOM 559 O O . GLU A 1 70 ? 0.324 6.566 6.577 1.00 98.75 70 GLU A O 1
ATOM 564 N N . PHE A 1 71 ? 1.478 5.011 5.460 1.00 98.69 71 PHE A N 1
ATOM 565 C CA . PHE A 1 71 ? 0.486 3.972 5.721 1.00 98.69 71 PHE A CA 1
ATOM 566 C C . PHE A 1 71 ? 0.491 3.549 7.191 1.00 98.69 71 PHE A C 1
ATOM 568 O O . PHE A 1 71 ? -0.571 3.320 7.759 1.00 98.69 71 PHE A O 1
ATOM 575 N N . THR A 1 72 ? 1.662 3.480 7.822 1.00 98.12 72 THR A N 1
ATOM 576 C CA . THR A 1 72 ? 1.778 3.158 9.247 1.00 98.12 72 THR A CA 1
ATOM 577 C C . THR A 1 72 ? 1.105 4.225 10.104 1.00 98.12 72 THR A C 1
ATOM 579 O O . THR A 1 72 ? 0.322 3.871 10.983 1.00 98.12 72 THR A O 1
ATOM 582 N N . GLU A 1 73 ? 1.339 5.506 9.812 1.00 98.19 73 GLU A N 1
ATOM 583 C CA . GLU A 1 73 ? 0.662 6.632 10.468 1.00 98.19 73 GLU A CA 1
ATOM 584 C C . GLU A 1 73 ? -0.860 6.527 10.308 1.00 98.19 73 GLU A C 1
ATOM 586 O O . GLU A 1 73 ? -1.585 6.536 11.301 1.00 98.19 73 GLU A O 1
ATOM 591 N N . THR A 1 74 ? -1.336 6.284 9.081 1.00 97.94 74 THR A N 1
ATOM 592 C CA . THR A 1 74 ? -2.770 6.084 8.801 1.00 97.94 74 THR A CA 1
ATOM 593 C C . THR A 1 74 ? -3.371 4.980 9.680 1.00 97.94 74 THR A C 1
ATOM 595 O O . THR A 1 74 ? -4.444 5.151 10.248 1.00 97.94 74 THR A O 1
ATOM 598 N N . ILE A 1 75 ? -2.695 3.833 9.816 1.00 97.25 75 ILE A N 1
ATOM 599 C CA . ILE A 1 75 ? -3.201 2.716 10.627 1.00 97.25 75 ILE A CA 1
ATOM 600 C C . ILE A 1 75 ? -3.151 3.025 12.129 1.00 97.25 75 ILE A C 1
ATOM 602 O O . ILE A 1 75 ? -4.034 2.573 12.854 1.00 97.25 75 ILE A O 1
ATOM 606 N N . GLN A 1 76 ? -2.163 3.789 12.603 1.00 95.50 76 GLN A N 1
ATOM 607 C CA . GLN A 1 76 ? -2.055 4.191 14.012 1.00 95.50 76 GLN A CA 1
ATOM 608 C C . GLN A 1 76 ? -3.145 5.180 14.442 1.00 95.50 76 GLN A C 1
ATOM 610 O O . GLN A 1 76 ? -3.538 5.181 15.608 1.00 95.50 76 GLN A O 1
ATOM 615 N N . GLU A 1 77 ? -3.630 6.014 13.522 1.00 96.25 77 GLU A N 1
ATOM 616 C CA . GLU A 1 77 ? -4.741 6.940 13.773 1.00 96.25 77 GLU A CA 1
ATOM 617 C C . GLU A 1 77 ? -6.099 6.226 13.855 1.00 96.25 77 GLU A C 1
ATOM 619 O O . GLU A 1 77 ? -7.028 6.714 14.505 1.00 96.25 77 GLU A O 1
ATOM 624 N N . LEU A 1 78 ? -6.217 5.055 13.227 1.00 94.06 78 LEU A N 1
ATOM 625 C CA . LEU A 1 78 ? -7.410 4.220 13.288 1.00 94.06 78 LEU A CA 1
ATOM 626 C C . LEU A 1 78 ? -7.427 3.372 14.566 1.00 94.06 78 LEU A C 1
ATOM 628 O O . LEU A 1 78 ? -6.399 2.940 15.085 1.00 94.06 78 LEU A O 1
ATOM 632 N N . GLN A 1 79 ? -8.625 3.067 15.067 1.00 85.50 79 GLN A N 1
ATOM 633 C CA . GLN A 1 79 ? -8.760 2.159 16.208 1.00 85.50 79 GLN A CA 1
ATOM 634 C C . GLN A 1 79 ? -8.256 0.746 15.845 1.00 85.50 79 GLN A C 1
ATOM 636 O O . GLN A 1 79 ? -8.416 0.323 14.700 1.00 85.50 79 GLN A O 1
ATOM 641 N N . PRO A 1 80 ? -7.671 -0.029 16.774 1.00 86.19 80 PRO A N 1
ATOM 642 C CA . PRO A 1 80 ? -7.252 -1.400 16.479 1.00 86.19 80 PRO A CA 1
ATOM 643 C C . PRO A 1 80 ? -8.426 -2.290 16.045 1.00 86.19 80 PRO A C 1
ATOM 645 O O . PRO A 1 80 ? -9.497 -2.261 16.655 1.00 86.19 80 PRO A O 1
ATOM 648 N N . MET A 1 81 ? -8.217 -3.154 15.048 1.00 82.38 81 MET A N 1
ATOM 649 C CA . MET A 1 81 ? -9.252 -4.038 14.483 1.00 82.38 81 MET A CA 1
ATOM 650 C C . MET A 1 81 ? -9.884 -4.979 15.518 1.00 82.38 81 MET A C 1
ATOM 652 O O . MET A 1 81 ? -11.056 -5.340 15.404 1.00 82.38 81 MET A O 1
ATOM 656 N N . THR A 1 82 ? -9.139 -5.345 16.564 1.00 70.38 82 THR A N 1
ATOM 657 C CA . THR A 1 82 ? -9.628 -6.164 17.686 1.00 70.38 82 THR A CA 1
ATOM 658 C C . THR A 1 82 ? -10.824 -5.532 18.414 1.00 70.38 82 THR A C 1
ATOM 660 O O . THR A 1 82 ? -11.589 -6.251 19.047 1.00 70.38 82 THR A O 1
ATOM 663 N N . GLN A 1 83 ? -11.013 -4.212 18.317 1.00 59.03 83 GLN A N 1
ATOM 664 C CA . GLN A 1 83 ? -12.124 -3.482 18.944 1.00 59.03 83 GLN A CA 1
ATOM 665 C C . GLN A 1 83 ? -13.343 -3.301 18.021 1.00 59.03 83 GLN A C 1
ATOM 667 O O . GLN A 1 83 ? -14.394 -2.879 18.487 1.00 59.03 83 GLN A O 1
ATOM 672 N N . VAL A 1 84 ? -13.214 -3.617 16.726 1.00 57.59 84 VAL A N 1
ATOM 673 C CA . VAL A 1 84 ? -14.274 -3.441 15.710 1.00 57.59 84 VAL A CA 1
ATOM 674 C C . VAL A 1 84 ? -15.112 -4.716 15.532 1.00 57.59 84 VAL A C 1
ATOM 676 O O . VAL A 1 84 ? -16.266 -4.661 15.120 1.00 57.59 84 VAL A O 1
ATOM 679 N N . LEU A 1 85 ? -14.540 -5.882 15.849 1.00 57.06 85 LEU A N 1
ATOM 680 C CA . LEU A 1 85 ? -15.179 -7.197 15.684 1.00 57.06 85 LEU A CA 1
ATOM 681 C C . LEU A 1 85 ? -15.800 -7.764 16.980 1.00 57.06 85 LEU A C 1
ATOM 683 O O . LEU A 1 85 ? -16.194 -8.933 16.990 1.00 57.06 85 LEU A O 1
ATOM 687 N N . SER A 1 86 ? -15.855 -6.972 18.057 1.00 47.50 86 SER A N 1
ATOM 688 C CA . SER A 1 86 ? -16.489 -7.318 19.343 1.00 47.50 86 SER A CA 1
ATOM 689 C C . SER A 1 86 ? -17.941 -6.863 19.405 1.00 47.50 86 SER A C 1
ATOM 691 O O . SER A 1 86 ? -18.785 -7.669 19.851 1.00 47.50 86 SER A O 1
#

pLDDT: mean 93.9, std 9.59, range [47.5, 98.81]